Protein AF-A0A086TJF6-F1 (afdb_monomer_lite)

Secondary structure (DSSP, 8-state):
-HHHHHHHHHSTTEETTEEPPSEE---SSS---SEEEEEEETTTEEEEEEEEEEEEESSPPPPHHHHHHHHHHTSHHHHHTT-TTGGGGSGGG--EEEEEEEEE---SSPPPTTS-----------

Radius of gyration: 16.41 Å; chains: 1; bounding box: 37×33×45 Å

Sequence (126 aa):
MEEFMDAHINHQSTRNNLPVAPFFFPKSKPSGPDLVFFIRIDGDRVVPVFVQMKLHQGTSNFSEKDWNDALSTVSAAKIEGHAKNFRKYCPDNVYISMIVAYPTKWTDKLPTPLDLPKITVVFSKS

Organism: NCBI:txid1069443

Foldseek 3Di:
DAVQLCCVQPPVQDDPNHHHDQKDAFDPPPQAARMKGWDDDPNRDIAIEGEHEAEDPDQDDQDPVNVVVSQVRHDPVNVCRRPVPVCVSHVVSDHFYFYFYDNDPPDVDDDDPVPDDPGDTDGDDD

Structure (mmCIF, N/CA/C/O backbone):
data_AF-A0A086TJF6-F1
#
_entry.id   AF-A0A086TJF6-F1
#
loop_
_atom_site.group_PDB
_atom_site.id
_atom_site.type_symbol
_atom_site.label_atom_id
_atom_site.label_alt_id
_atom_site.label_comp_id
_atom_site.label_asym_id
_atom_site.label_entity_id
_atom_site.label_seq_id
_atom_site.pdbx_PDB_ins_code
_atom_site.Cartn_x
_atom_site.Cartn_y
_atom_site.Cartn_z
_atom_site.occupancy
_atom_site.B_iso_or_equiv
_atom_site.auth_seq_id
_atom_site.auth_comp_id
_atom_site.auth_asym_id
_atom_site.auth_atom_id
_atom_site.pdbx_PDB_model_num
ATOM 1 N N . MET A 1 1 ? -2.227 9.798 2.480 1.00 90.12 1 MET A N 1
ATOM 2 C CA . MET A 1 1 ? -2.168 8.363 2.817 1.00 90.12 1 MET A CA 1
ATOM 3 C C . MET A 1 1 ? -2.583 8.130 4.262 1.00 90.12 1 MET A C 1
ATOM 5 O O . MET A 1 1 ? -3.453 7.305 4.469 1.00 90.12 1 MET A O 1
ATOM 9 N N . GLU A 1 2 ? -2.047 8.867 5.242 1.00 92.06 2 GLU A N 1
ATOM 10 C CA . GLU A 1 2 ? -2.356 8.639 6.670 1.00 92.06 2 GLU A CA 1
ATOM 11 C C . GLU A 1 2 ? -3.853 8.610 7.000 1.00 92.06 2 GLU A C 1
ATOM 13 O O . GLU A 1 2 ? -4.311 7.640 7.584 1.00 92.06 2 GLU A O 1
ATOM 18 N N . GLU A 1 3 ? -4.627 9.605 6.562 1.00 92.31 3 GLU A N 1
ATOM 19 C CA . GLU A 1 3 ? -6.074 9.655 6.834 1.00 92.31 3 GLU A CA 1
ATOM 20 C C . GLU A 1 3 ? -6.841 8.468 6.233 1.00 92.31 3 GLU A C 1
ATOM 22 O O . GLU A 1 3 ? -7.806 7.983 6.814 1.00 92.31 3 GLU A O 1
ATOM 27 N N . PHE A 1 4 ? -6.400 7.991 5.067 1.00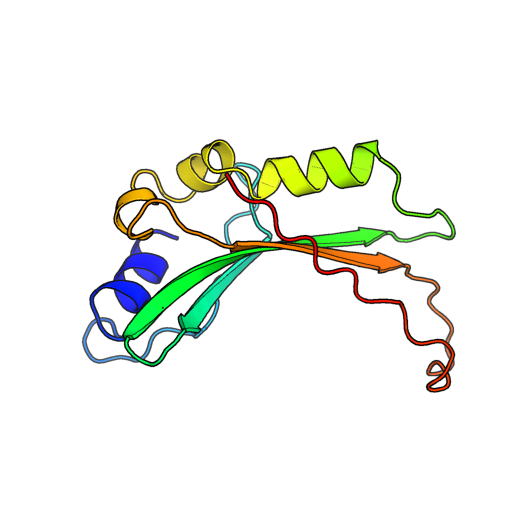 93.62 4 PHE A N 1
ATOM 28 C CA . PHE A 1 4 ? -6.963 6.803 4.431 1.00 93.62 4 PHE A CA 1
ATOM 29 C C . PHE A 1 4 ? -6.654 5.554 5.262 1.00 93.62 4 PHE A C 1
ATOM 31 O O . PHE A 1 4 ? -7.554 4.777 5.568 1.00 93.62 4 PHE A O 1
ATOM 38 N N . MET A 1 5 ? -5.398 5.387 5.685 1.00 92.94 5 MET A N 1
ATOM 39 C CA . MET A 1 5 ? -4.997 4.247 6.511 1.00 92.94 5 MET A CA 1
ATOM 40 C C . MET A 1 5 ? -5.711 4.236 7.865 1.00 92.94 5 MET A C 1
ATOM 42 O O . MET A 1 5 ? -6.201 3.197 8.300 1.00 92.94 5 MET A O 1
ATOM 46 N N . ASP A 1 6 ? -5.814 5.398 8.504 1.00 92.88 6 ASP A N 1
ATOM 47 C CA . ASP A 1 6 ? -6.477 5.566 9.792 1.00 92.88 6 ASP A CA 1
ATOM 48 C C . ASP A 1 6 ? -7.975 5.238 9.722 1.00 92.88 6 ASP A C 1
ATOM 50 O O . ASP A 1 6 ? -8.510 4.585 10.619 1.00 92.88 6 ASP A O 1
ATOM 54 N N . ALA A 1 7 ? -8.654 5.609 8.632 1.00 94.19 7 ALA A N 1
ATOM 55 C CA . ALA A 1 7 ? -10.057 5.263 8.437 1.00 94.19 7 ALA A CA 1
ATOM 56 C C . ALA A 1 7 ? -10.276 3.741 8.368 1.00 94.19 7 ALA A C 1
ATOM 58 O O . ALA A 1 7 ? -11.183 3.212 9.014 1.00 94.19 7 ALA A O 1
ATOM 59 N N . HIS A 1 8 ? -9.440 3.017 7.619 1.00 92.62 8 HIS A N 1
ATOM 60 C CA . HIS A 1 8 ? -9.589 1.568 7.445 1.00 92.62 8 HIS A CA 1
ATOM 61 C C . HIS A 1 8 ? -9.151 0.752 8.662 1.00 92.62 8 HIS A C 1
ATOM 63 O O . HIS A 1 8 ? -9.779 -0.268 8.949 1.00 92.62 8 HIS A O 1
ATOM 69 N N . ILE A 1 9 ? -8.121 1.199 9.385 1.00 90.31 9 ILE A N 1
ATOM 70 C CA . ILE A 1 9 ? -7.606 0.493 10.564 1.00 90.31 9 ILE A CA 1
ATOM 71 C C . ILE A 1 9 ? -8.426 0.804 11.819 1.00 90.31 9 ILE A C 1
ATOM 73 O O . ILE A 1 9 ? -8.795 -0.118 12.540 1.00 90.31 9 ILE A O 1
ATOM 77 N N . ASN A 1 10 ? -8.742 2.077 12.076 1.00 91.12 10 ASN A N 1
ATOM 78 C CA . ASN A 1 10 ? -9.303 2.503 13.363 1.00 91.12 10 ASN A CA 1
ATOM 79 C C . ASN A 1 10 ? -10.797 2.859 13.307 1.00 91.12 10 ASN A C 1
ATOM 81 O O . ASN A 1 10 ? -11.456 2.867 14.342 1.00 91.12 10 ASN A O 1
ATOM 85 N N . HIS A 1 11 ? -11.353 3.132 12.122 1.00 92.31 11 HIS A N 1
ATOM 86 C CA . HIS A 1 11 ? -12.700 3.710 11.985 1.00 92.31 11 HIS A CA 1
ATOM 87 C C . HIS A 1 11 ? -13.622 2.900 11.066 1.00 92.31 11 HIS A C 1
ATOM 89 O O . HIS A 1 11 ? -14.532 3.447 10.443 1.00 92.31 11 HIS A O 1
ATOM 95 N N . GLN A 1 12 ? -13.384 1.589 10.948 1.00 90.75 12 GLN A N 1
ATOM 96 C CA . GLN A 1 12 ? -14.212 0.670 10.154 1.00 90.75 12 GLN A CA 1
ATOM 97 C C . GLN A 1 12 ? -14.439 1.133 8.701 1.00 90.75 12 GLN A C 1
ATOM 99 O O . GLN A 1 12 ? -15.481 0.871 8.112 1.00 90.75 12 GLN A O 1
ATOM 104 N N . SER A 1 13 ? -13.438 1.772 8.088 1.00 92.31 13 SER A N 1
ATOM 105 C CA . SER A 1 13 ? -13.518 2.340 6.730 1.00 92.31 13 SER A CA 1
ATOM 106 C C . SER A 1 13 ? -14.490 3.518 6.598 1.00 92.31 13 SER A C 1
ATOM 108 O O . SER A 1 13 ? -15.053 3.742 5.527 1.00 92.31 13 SER A O 1
ATOM 110 N N . THR A 1 14 ? -14.680 4.291 7.668 1.00 94.38 14 THR A N 1
ATOM 111 C CA . THR A 1 14 ? -15.515 5.498 7.665 1.00 94.38 14 THR A CA 1
ATOM 112 C C . THR A 1 14 ? -14.749 6.724 8.155 1.00 94.38 14 THR A C 1
ATOM 114 O O . THR A 1 14 ? -13.780 6.620 8.905 1.00 94.38 14 THR A O 1
ATOM 117 N N . ARG A 1 15 ? -15.182 7.909 7.721 1.00 93.06 15 ARG A N 1
ATOM 118 C CA . ARG A 1 15 ? -14.704 9.206 8.207 1.00 93.06 15 ARG A CA 1
ATOM 119 C C . ARG A 1 15 ? -15.864 10.191 8.207 1.00 93.06 15 ARG A C 1
ATOM 121 O O . ARG A 1 15 ? -16.509 10.371 7.179 1.00 93.06 15 ARG A O 1
ATOM 128 N N . ASN A 1 16 ? -16.132 10.834 9.344 1.00 91.38 16 ASN A N 1
ATOM 129 C CA . ASN A 1 16 ? -17.297 11.715 9.521 1.00 91.38 16 ASN A CA 1
ATOM 130 C C . ASN A 1 16 ? -18.623 11.026 9.126 1.00 91.38 16 ASN A C 1
ATOM 132 O O . ASN A 1 16 ? -19.457 11.626 8.455 1.00 91.38 16 ASN A O 1
ATOM 136 N N . ASN A 1 17 ? -18.784 9.747 9.492 1.00 91.62 17 ASN A N 1
ATOM 137 C CA . ASN A 1 17 ? -19.907 8.875 9.109 1.00 91.62 17 ASN A CA 1
ATOM 138 C C . ASN A 1 17 ? -20.083 8.639 7.597 1.00 91.62 17 ASN A C 1
ATOM 140 O O . ASN A 1 17 ? -21.086 8.063 7.182 1.00 91.62 17 ASN A O 1
ATOM 144 N N . LEU A 1 18 ? -19.115 9.042 6.770 1.00 94.88 18 LEU A N 1
ATOM 145 C CA . LEU A 1 18 ? -19.097 8.743 5.343 1.00 94.88 18 LEU A CA 1
ATOM 146 C C . LEU A 1 18 ? -18.158 7.569 5.059 1.00 94.88 18 LEU A C 1
ATOM 148 O O . LEU A 1 18 ? -17.078 7.496 5.655 1.00 94.88 18 LEU A O 1
ATOM 152 N N . PRO A 1 19 ? -18.531 6.655 4.149 1.00 95.56 19 PRO A N 1
ATOM 153 C CA . PRO A 1 19 ? -17.647 5.579 3.735 1.00 95.56 19 PRO A CA 1
ATOM 154 C C . PRO A 1 19 ? -16.415 6.146 3.022 1.00 95.56 19 PRO A C 1
ATOM 156 O O . PRO A 1 19 ? -16.513 7.049 2.189 1.00 95.56 19 PRO A O 1
ATOM 159 N N . VAL A 1 20 ? -15.249 5.593 3.341 1.00 95.75 20 VAL A N 1
ATOM 160 C CA . VAL A 1 20 ? -13.994 5.869 2.639 1.00 95.75 20 VAL A CA 1
ATOM 161 C C . VAL A 1 20 ? -13.837 4.859 1.503 1.00 95.75 20 VAL A C 1
ATOM 163 O O . VAL A 1 20 ? -14.224 3.697 1.632 1.00 95.75 20 VAL A O 1
ATOM 166 N N . ALA A 1 21 ? -13.300 5.315 0.367 1.00 95.12 21 ALA A N 1
ATOM 167 C CA . ALA A 1 21 ? -13.039 4.459 -0.788 1.00 95.12 21 ALA A CA 1
ATOM 168 C C . ALA A 1 21 ? -12.186 3.240 -0.388 1.00 95.12 21 ALA A C 1
ATOM 170 O O . ALA A 1 21 ? -11.354 3.367 0.496 1.00 95.12 21 ALA A O 1
ATOM 171 N N . PRO A 1 22 ? -12.329 2.071 -1.032 1.00 93.94 22 PRO A N 1
ATOM 172 C CA . PRO A 1 22 ? -11.589 0.868 -0.638 1.00 93.94 22 PRO A CA 1
ATOM 173 C C . PRO A 1 22 ? -10.109 0.878 -1.058 1.00 93.94 22 PRO A C 1
ATOM 175 O O . PRO A 1 22 ? -9.351 -0.009 -0.667 1.00 93.94 22 PRO A O 1
ATOM 178 N N . PHE A 1 23 ? -9.689 1.854 -1.866 1.00 95.88 23 PHE A N 1
ATOM 179 C CA . PHE A 1 23 ? -8.316 2.007 -2.332 1.00 95.88 23 PHE A CA 1
ATOM 180 C C . PHE A 1 23 ? -7.904 3.479 -2.413 1.00 95.88 23 PHE A C 1
ATOM 182 O O . PHE A 1 23 ? -8.738 4.380 -2.527 1.00 95.88 23 PHE A O 1
ATOM 189 N N . PHE A 1 24 ? -6.596 3.711 -2.397 1.00 94.62 24 PHE A N 1
ATOM 190 C CA . PHE A 1 24 ? -5.983 5.029 -2.463 1.00 94.62 24 PHE A CA 1
ATOM 191 C C . PHE A 1 24 ? -4.795 5.028 -3.421 1.00 94.62 24 PHE A C 1
ATOM 193 O O . PHE A 1 24 ? -3.969 4.119 -3.377 1.00 94.62 24 PHE A O 1
ATOM 200 N N . PHE A 1 25 ? -4.686 6.078 -4.234 1.00 94.31 25 PHE A N 1
ATOM 201 C CA . PHE A 1 25 ? -3.538 6.334 -5.103 1.00 94.31 25 PHE A CA 1
ATOM 202 C C . PHE A 1 25 ? -2.625 7.378 -4.446 1.00 94.31 25 PHE A C 1
ATOM 204 O O . PHE A 1 25 ? -3.017 8.546 -4.327 1.00 94.31 25 PHE A O 1
ATOM 211 N N . PRO A 1 26 ? -1.427 6.996 -3.971 1.00 91.88 26 PRO A N 1
ATOM 212 C CA . PRO A 1 26 ? -0.470 7.936 -3.407 1.00 91.88 26 PRO A CA 1
ATOM 213 C C . PRO A 1 26 ? 0.013 8.958 -4.431 1.00 91.88 26 PRO A C 1
ATOM 215 O O . PRO A 1 26 ? -0.080 8.777 -5.643 1.00 91.88 26 PRO A O 1
ATOM 218 N N . LYS A 1 27 ? 0.548 10.074 -3.929 1.00 87.75 27 LYS A N 1
ATOM 219 C CA . LYS A 1 27 ? 1.182 11.065 -4.799 1.00 87.75 27 LYS A CA 1
ATOM 220 C C . LYS A 1 27 ? 2.430 10.442 -5.425 1.00 87.75 27 LYS A C 1
ATOM 222 O O . LYS A 1 27 ? 3.139 9.692 -4.773 1.00 87.75 27 LYS A O 1
ATOM 227 N N . SER A 1 28 ? 2.766 10.837 -6.646 1.00 81.06 28 SER A N 1
ATOM 228 C CA . SER A 1 28 ? 3.969 10.345 -7.336 1.00 81.06 28 SER A CA 1
ATOM 229 C C . SER A 1 28 ? 5.295 10.803 -6.707 1.00 81.06 28 SER A C 1
ATOM 231 O O . SER A 1 28 ? 6.357 10.291 -7.058 1.00 81.06 28 SER A O 1
ATOM 233 N N . LYS A 1 29 ? 5.262 11.784 -5.791 1.00 81.62 29 LYS A N 1
ATOM 234 C CA . LYS A 1 29 ? 6.429 12.280 -5.051 1.00 81.62 29 LYS A CA 1
ATOM 235 C C . LYS A 1 29 ? 6.121 12.348 -3.545 1.00 81.62 29 LYS A C 1
ATOM 237 O O . LYS A 1 29 ? 5.115 12.970 -3.191 1.00 81.62 29 LYS A O 1
ATOM 242 N N . PRO A 1 30 ? 6.981 11.786 -2.670 1.00 81.12 30 PRO A N 1
ATOM 243 C CA . PRO A 1 30 ? 8.179 10.994 -2.995 1.00 81.12 30 PRO A CA 1
ATOM 244 C C . PRO A 1 30 ? 7.832 9.690 -3.738 1.00 81.12 30 PRO A C 1
ATOM 246 O O . PRO A 1 30 ? 6.674 9.299 -3.787 1.00 81.12 30 PRO A O 1
ATOM 249 N N . SER A 1 31 ? 8.816 9.021 -4.344 1.00 84.56 31 SER A N 1
ATOM 250 C CA . SER A 1 31 ? 8.587 7.697 -4.950 1.00 84.56 31 SER A CA 1
ATOM 251 C C . SER A 1 31 ? 8.043 6.727 -3.897 1.00 84.56 31 SER A C 1
ATOM 253 O O . SER A 1 31 ? 8.552 6.705 -2.778 1.00 84.56 31 SER A O 1
ATOM 255 N N . GLY A 1 32 ? 7.047 5.920 -4.249 1.00 90.06 32 GLY A N 1
ATOM 256 C CA . GLY A 1 32 ? 6.416 4.951 -3.355 1.00 90.06 32 GLY A CA 1
ATOM 257 C C . GLY A 1 32 ? 5.405 4.090 -4.112 1.00 90.06 32 GLY A C 1
ATOM 258 O O . GLY A 1 32 ? 5.477 4.076 -5.338 1.00 90.06 32 GLY A O 1
ATOM 259 N N . PRO A 1 33 ? 4.495 3.397 -3.411 1.00 93.19 33 PRO A N 1
ATOM 260 C CA . PRO A 1 33 ? 3.516 2.523 -4.047 1.00 93.19 33 PRO A CA 1
ATOM 261 C C . PRO A 1 33 ? 2.537 3.315 -4.918 1.00 93.19 33 PRO A C 1
ATOM 263 O O . PRO A 1 33 ? 2.187 4.450 -4.593 1.00 93.19 33 PRO A O 1
ATOM 266 N N . ASP A 1 34 ? 2.039 2.681 -5.976 1.00 92.94 34 ASP A N 1
ATOM 267 C CA . ASP A 1 34 ? 1.030 3.267 -6.862 1.00 92.94 34 ASP A CA 1
ATOM 268 C C . ASP A 1 34 ? -0.380 3.144 -6.280 1.00 92.94 34 ASP A C 1
ATOM 270 O O . ASP A 1 34 ? -1.222 4.011 -6.499 1.00 92.94 34 ASP A O 1
ATOM 274 N N . LEU A 1 35 ? -0.648 2.073 -5.529 1.00 94.62 35 LEU A N 1
ATOM 275 C CA . LEU A 1 35 ? -1.965 1.770 -4.975 1.00 94.62 35 LEU A CA 1
ATOM 276 C C . LEU A 1 35 ? -1.827 1.220 -3.556 1.00 94.62 35 LEU A C 1
ATOM 278 O O . LEU A 1 35 ? -0.943 0.414 -3.266 1.00 94.62 35 LEU A O 1
ATOM 282 N N . VAL A 1 36 ? -2.736 1.630 -2.677 1.00 95.06 36 VAL A N 1
ATOM 283 C CA . VAL A 1 36 ? -2.873 1.083 -1.325 1.00 95.06 36 VAL A CA 1
ATOM 284 C C . VAL A 1 36 ? -4.311 0.661 -1.091 1.00 95.06 36 VAL A C 1
ATOM 286 O O . VAL A 1 36 ? -5.233 1.414 -1.399 1.00 95.06 36 VAL A O 1
ATOM 289 N N . PHE A 1 37 ? -4.503 -0.522 -0.521 1.00 95.50 37 PHE A N 1
ATOM 290 C CA . PHE A 1 37 ? -5.802 -1.006 -0.059 1.00 95.50 37 PHE A CA 1
ATOM 291 C C . PHE A 1 37 ? -5.629 -1.888 1.179 1.00 95.50 37 PHE A C 1
ATOM 293 O O . PHE A 1 37 ? -4.509 -2.133 1.622 1.00 95.50 37 PHE A O 1
ATOM 300 N N . PHE A 1 38 ? -6.737 -2.349 1.755 1.00 92.94 38 PHE A N 1
ATOM 301 C CA . PHE A 1 38 ? -6.732 -3.193 2.948 1.00 92.94 38 PHE A CA 1
ATOM 302 C C . PHE A 1 38 ? -7.467 -4.502 2.693 1.00 92.94 38 PHE A C 1
ATOM 304 O O . PHE A 1 38 ? -8.506 -4.520 2.034 1.00 92.94 38 PHE A O 1
ATOM 311 N N . ILE A 1 39 ? -6.944 -5.587 3.258 1.00 91.25 39 ILE A N 1
ATOM 312 C CA . ILE A 1 39 ? -7.627 -6.882 3.306 1.00 91.25 39 ILE A CA 1
ATOM 313 C C . ILE A 1 39 ? -7.947 -7.254 4.749 1.00 91.25 39 ILE A C 1
ATOM 315 O O . ILE A 1 39 ? -7.253 -6.834 5.676 1.00 91.25 39 ILE A O 1
ATOM 319 N N . ARG A 1 40 ? -8.996 -8.057 4.927 1.00 89.00 40 ARG A N 1
ATOM 320 C CA . ARG A 1 40 ? -9.352 -8.672 6.207 1.00 89.00 40 ARG A CA 1
ATOM 321 C C . ARG A 1 40 ? -9.008 -10.152 6.151 1.00 89.00 40 ARG A C 1
ATOM 323 O O . ARG A 1 40 ? -9.492 -10.855 5.268 1.00 89.00 40 ARG A O 1
ATOM 330 N N . ILE A 1 41 ? -8.173 -10.598 7.078 1.00 85.44 41 ILE A N 1
ATOM 331 C CA . ILE A 1 41 ? -7.791 -11.996 7.267 1.00 85.44 41 ILE A CA 1
ATOM 332 C C . ILE A 1 41 ? -8.461 -12.464 8.560 1.00 85.44 41 ILE A C 1
ATOM 334 O O . ILE A 1 41 ? -8.438 -11.742 9.556 1.00 85.44 41 ILE A O 1
ATOM 338 N N . ASP A 1 42 ? -9.095 -13.634 8.526 1.00 84.50 42 ASP A N 1
ATOM 339 C CA . ASP A 1 42 ? -9.764 -14.242 9.686 1.00 84.50 42 ASP A CA 1
ATOM 340 C C . ASP A 1 42 ? -10.805 -13.327 10.372 1.00 84.50 42 ASP A C 1
ATOM 342 O O . ASP A 1 42 ? -11.003 -13.375 11.580 1.00 84.50 42 ASP A O 1
ATOM 346 N N . GLY A 1 43 ? -11.474 -12.462 9.598 1.00 76.62 43 GLY A N 1
ATOM 347 C CA . GLY A 1 43 ? -12.549 -11.564 10.055 1.00 76.62 43 GLY A CA 1
ATOM 348 C C . GLY A 1 43 ? -12.072 -10.266 10.718 1.00 76.62 43 GLY A C 1
ATOM 349 O O . GLY A 1 43 ? -12.567 -9.187 10.373 1.00 76.62 43 GLY A O 1
ATOM 350 N N . ASP A 1 44 ? -11.057 -10.356 11.575 1.00 81.12 44 ASP A N 1
ATOM 351 C CA . ASP A 1 44 ? -10.659 -9.248 12.454 1.00 81.12 44 ASP A CA 1
ATOM 352 C C . ASP A 1 44 ? -9.322 -8.607 12.080 1.00 81.12 44 ASP A C 1
ATOM 354 O O . ASP A 1 44 ? -9.105 -7.417 12.328 1.00 81.12 44 ASP A O 1
ATOM 358 N N . ARG A 1 45 ? -8.411 -9.354 11.446 1.00 86.12 45 ARG A N 1
ATOM 359 C CA . ARG A 1 45 ? -7.076 -8.839 11.143 1.00 86.12 45 ARG A CA 1
ATOM 360 C C . ARG A 1 45 ? -7.097 -8.009 9.867 1.00 86.12 45 ARG A C 1
ATOM 362 O O . ARG A 1 45 ? -7.141 -8.546 8.762 1.00 86.12 45 ARG A O 1
ATOM 369 N N . VAL A 1 46 ? -7.016 -6.691 10.017 1.00 89.25 46 VAL A N 1
ATOM 370 C CA . VAL A 1 46 ? -6.896 -5.754 8.895 1.00 89.25 46 VAL A CA 1
ATOM 371 C C . VAL A 1 46 ? -5.420 -5.568 8.538 1.00 89.25 46 VAL A C 1
ATOM 373 O O . VAL A 1 46 ? -4.624 -5.170 9.386 1.00 89.25 46 VAL A O 1
ATOM 376 N N . VAL A 1 47 ? -5.049 -5.851 7.287 1.00 90.25 47 VAL A N 1
ATOM 377 C CA . VAL A 1 47 ? -3.661 -5.766 6.806 1.00 90.25 47 VAL A CA 1
ATOM 378 C C . VAL A 1 47 ? -3.576 -4.813 5.610 1.00 90.25 47 VAL A C 1
ATOM 380 O O . VAL A 1 47 ? -4.318 -5.001 4.639 1.00 90.25 47 VAL A O 1
ATOM 383 N N . PRO A 1 48 ? -2.691 -3.798 5.645 1.00 92.88 48 PRO A N 1
ATOM 384 C CA . PRO A 1 48 ? -2.445 -2.946 4.491 1.00 92.88 48 PRO A CA 1
ATOM 385 C C . PRO A 1 48 ? -1.694 -3.703 3.395 1.00 92.88 48 PRO A C 1
ATOM 387 O O . PRO A 1 48 ? -0.738 -4.440 3.652 1.00 92.88 48 PRO A O 1
ATOM 390 N N . VAL A 1 49 ? -2.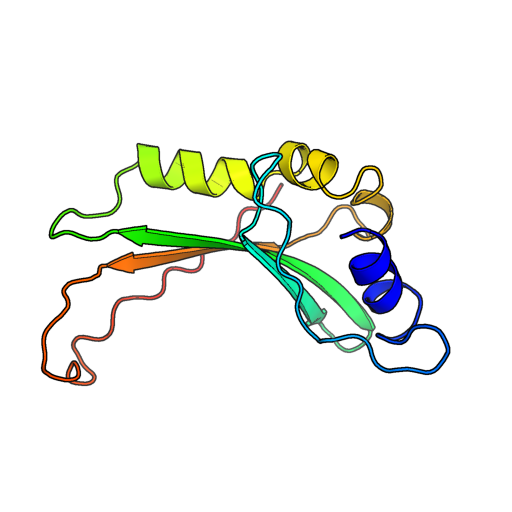107 -3.456 2.157 1.00 93.38 49 VAL A N 1
ATOM 391 C CA . VAL A 1 49 ? -1.464 -3.942 0.941 1.00 93.38 49 VAL A CA 1
ATOM 392 C C . VAL A 1 49 ? -0.954 -2.744 0.153 1.00 93.38 49 VAL A C 1
ATOM 394 O O . VAL A 1 49 ? -1.730 -1.864 -0.224 1.00 93.38 49 VAL A O 1
ATOM 397 N N . PHE A 1 50 ? 0.349 -2.723 -0.107 1.00 94.19 50 PHE A N 1
ATOM 398 C CA . PHE A 1 50 ? 1.018 -1.704 -0.905 1.00 94.19 50 PHE A CA 1
ATOM 399 C C . PHE A 1 50 ? 1.409 -2.310 -2.242 1.00 94.19 50 PHE A C 1
ATOM 401 O O . PHE A 1 50 ? 2.173 -3.274 -2.295 1.00 94.19 50 PHE A O 1
ATOM 408 N N . VAL A 1 51 ? 0.881 -1.745 -3.320 1.00 93.06 51 VAL A N 1
ATOM 409 C CA . VAL A 1 51 ? 1.086 -2.263 -4.666 1.00 93.06 51 VAL A CA 1
ATOM 410 C C . VAL A 1 51 ? 1.965 -1.313 -5.455 1.00 93.06 51 VAL A C 1
ATOM 412 O O . VAL A 1 51 ? 1.630 -0.138 -5.616 1.00 93.06 51 VAL A O 1
ATOM 415 N N . GLN A 1 52 ? 3.052 -1.842 -6.006 1.00 92.12 52 GLN A N 1
ATOM 416 C CA . GLN A 1 52 ? 3.752 -1.204 -7.110 1.00 92.12 52 GLN A CA 1
ATOM 417 C C . GLN A 1 52 ? 3.305 -1.851 -8.412 1.00 92.12 52 GLN A C 1
ATOM 419 O O . GLN A 1 52 ? 3.492 -3.051 -8.626 1.00 92.12 52 GLN A O 1
ATOM 424 N N . MET A 1 53 ? 2.741 -1.048 -9.303 1.00 87.50 53 MET A N 1
ATOM 425 C CA . MET A 1 53 ? 2.408 -1.471 -10.648 1.00 87.50 53 MET A CA 1
ATOM 426 C C . MET A 1 53 ? 3.591 -1.166 -11.562 1.00 87.50 53 MET A C 1
ATOM 428 O O . MET A 1 53 ? 4.224 -0.109 -11.497 1.00 87.50 53 MET A O 1
ATOM 432 N N . LYS A 1 54 ? 3.929 -2.118 -12.424 1.00 79.81 54 LYS A N 1
ATOM 433 C CA . LYS A 1 54 ? 4.956 -1.934 -13.443 1.00 79.81 54 LYS A CA 1
ATOM 434 C C . LYS A 1 54 ? 4.428 -2.426 -14.780 1.00 79.81 54 LYS A C 1
ATOM 436 O O . LYS A 1 54 ? 4.245 -3.618 -15.013 1.00 79.81 54 LYS A O 1
ATOM 441 N N . LEU A 1 55 ? 4.167 -1.4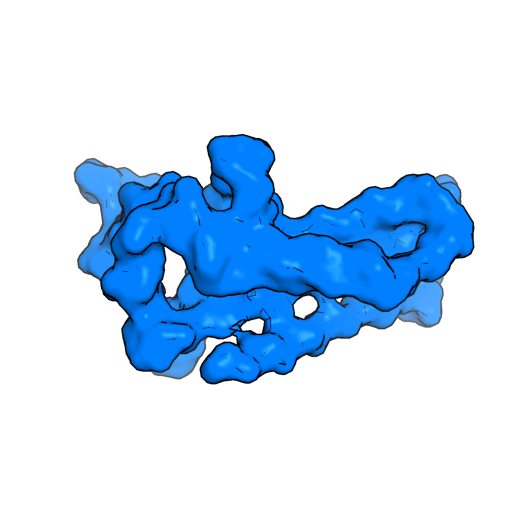67 -15.655 1.00 67.06 55 LEU A N 1
ATOM 442 C CA . LEU A 1 55 ? 3.764 -1.698 -17.035 1.00 67.06 55 LEU A CA 1
ATOM 443 C C . LEU A 1 55 ? 5.020 -1.564 -17.894 1.00 67.06 55 LEU A C 1
ATOM 445 O O . LEU A 1 55 ? 5.553 -0.463 -18.024 1.00 67.06 55 LEU A O 1
ATOM 449 N N . HIS A 1 56 ? 5.521 -2.673 -18.438 1.00 63.56 56 HIS A N 1
ATOM 450 C CA . HIS A 1 56 ? 6.682 -2.632 -19.331 1.00 63.56 56 HIS A CA 1
ATOM 451 C C . HIS A 1 56 ? 6.197 -2.558 -20.777 1.00 63.56 56 HIS A C 1
ATOM 453 O O . HIS A 1 56 ? 5.721 -3.548 -21.334 1.00 63.56 56 HIS A O 1
ATOM 459 N N . GLN A 1 57 ? 6.252 -1.370 -21.380 1.00 49.91 57 GLN A N 1
ATOM 460 C CA . GLN A 1 57 ? 5.939 -1.196 -22.799 1.00 49.91 57 GLN A CA 1
ATOM 461 C C . GLN A 1 57 ? 7.105 -1.743 -23.631 1.00 49.91 57 GLN A C 1
ATOM 463 O O . GLN A 1 57 ? 8.096 -1.051 -23.849 1.00 49.91 57 GLN A O 1
ATOM 468 N N . GLY A 1 58 ? 7.011 -2.999 -24.072 1.00 54.47 58 GLY A N 1
ATOM 469 C CA . GLY A 1 58 ? 8.033 -3.605 -24.920 1.00 54.47 58 GLY A CA 1
ATOM 470 C C . GLY A 1 58 ? 8.035 -5.130 -24.901 1.00 54.47 58 GLY A C 1
ATOM 471 O O . GLY A 1 58 ? 7.292 -5.779 -24.171 1.00 54.47 58 GLY A O 1
ATOM 472 N N . THR A 1 59 ? 8.902 -5.715 -25.726 1.00 52.31 59 THR A N 1
ATOM 473 C CA . THR A 1 59 ? 9.099 -7.171 -25.826 1.00 52.31 59 THR A CA 1
ATOM 474 C C . THR A 1 59 ? 10.064 -7.726 -24.777 1.00 52.31 59 THR A C 1
ATOM 476 O O . THR A 1 59 ? 10.307 -8.932 -24.758 1.00 52.31 59 THR A O 1
ATOM 479 N N . SER A 1 60 ? 10.664 -6.869 -23.947 1.00 57.66 60 SER A N 1
ATOM 480 C CA . SER A 1 60 ? 11.649 -7.267 -22.944 1.00 57.66 60 SER A CA 1
ATOM 481 C C . SER A 1 60 ? 10.980 -7.791 -21.680 1.00 57.66 60 SER A C 1
ATOM 483 O O . SER A 1 60 ? 10.066 -7.171 -21.136 1.00 57.66 60 SER A O 1
ATOM 485 N N . ASN A 1 61 ? 11.486 -8.917 -21.184 1.00 67.25 61 ASN A N 1
ATOM 486 C CA . ASN A 1 61 ? 11.138 -9.413 -19.860 1.00 67.25 61 ASN A CA 1
ATOM 487 C C . ASN A 1 61 ? 11.560 -8.409 -18.780 1.00 67.25 61 ASN A C 1
ATOM 489 O O . ASN A 1 61 ? 12.516 -7.652 -18.954 1.00 67.25 61 ASN A O 1
ATOM 493 N N . PHE A 1 62 ? 10.860 -8.452 -17.651 1.00 70.88 62 PHE A N 1
ATOM 494 C CA . PHE A 1 62 ? 11.180 -7.663 -16.469 1.00 70.88 62 PHE A CA 1
ATOM 495 C C . PHE A 1 62 ? 12.590 -8.015 -15.972 1.00 70.88 62 PHE A C 1
ATOM 497 O O . PHE A 1 62 ? 12.844 -9.171 -15.621 1.00 70.88 62 PHE A O 1
ATOM 504 N N . SER A 1 63 ? 13.517 -7.053 -15.990 1.00 79.00 63 SER A N 1
ATOM 505 C CA . SER A 1 63 ? 14.889 -7.298 -15.540 1.00 79.00 63 SER A CA 1
ATOM 506 C C . SER A 1 63 ? 14.957 -7.394 -14.014 1.00 79.00 63 SER A C 1
ATOM 508 O O . SER A 1 63 ? 14.084 -6.898 -13.304 1.00 79.00 63 SER A O 1
ATOM 510 N N . GLU A 1 64 ? 16.019 -8.002 -13.482 1.00 79.81 64 GLU A N 1
ATOM 511 C CA . GLU A 1 64 ? 16.267 -8.035 -12.032 1.00 79.81 64 GLU A CA 1
ATOM 512 C C . GLU A 1 64 ? 16.334 -6.622 -11.433 1.00 79.81 64 GLU A C 1
ATOM 514 O O . GLU A 1 64 ? 15.808 -6.365 -10.352 1.00 79.81 64 GLU A O 1
ATOM 519 N N . LYS A 1 65 ? 16.913 -5.671 -12.175 1.00 83.12 65 LYS A N 1
ATOM 520 C CA . LYS A 1 65 ? 16.935 -4.263 -11.781 1.00 83.12 65 LYS A CA 1
ATOM 521 C C . LYS A 1 65 ? 15.522 -3.689 -11.676 1.00 83.12 65 LYS A C 1
ATOM 523 O O . LYS A 1 65 ? 15.216 -3.045 -10.679 1.00 83.12 65 LYS A O 1
ATOM 528 N N . ASP A 1 66 ? 14.659 -3.957 -12.656 1.00 81.00 66 ASP A N 1
ATOM 529 C CA . ASP A 1 66 ? 13.273 -3.478 -12.630 1.00 81.00 66 ASP A CA 1
ATOM 530 C C . ASP A 1 66 ? 12.516 -4.038 -11.413 1.00 81.00 66 ASP A C 1
ATOM 532 O O . ASP A 1 66 ? 11.739 -3.317 -10.777 1.00 81.00 66 ASP A O 1
ATOM 536 N N . TRP A 1 67 ? 12.760 -5.309 -11.065 1.00 80.94 67 TRP A N 1
ATOM 537 C CA . TRP A 1 67 ? 12.205 -5.947 -9.866 1.00 80.94 67 TRP A CA 1
ATOM 538 C C . TRP A 1 67 ? 12.693 -5.283 -8.582 1.00 80.94 67 TRP A C 1
ATOM 540 O O . TRP A 1 67 ? 11.874 -4.954 -7.727 1.00 80.94 67 TRP A O 1
ATOM 550 N N . ASN A 1 68 ? 13.999 -5.052 -8.454 1.00 85.50 68 ASN A N 1
ATOM 551 C CA . ASN A 1 68 ? 14.585 -4.404 -7.281 1.00 85.50 68 ASN A CA 1
ATOM 552 C C . ASN A 1 68 ? 14.083 -2.964 -7.120 1.00 85.50 68 ASN A C 1
ATOM 554 O O . ASN A 1 68 ? 13.723 -2.548 -6.016 1.00 85.50 68 ASN A O 1
ATOM 558 N N . ASP A 1 69 ? 13.971 -2.227 -8.225 1.00 85.44 69 ASP A N 1
ATOM 559 C CA . ASP A 1 69 ? 13.406 -0.882 -8.229 1.00 85.44 69 ASP A CA 1
ATOM 560 C C . ASP A 1 69 ? 11.939 -0.914 -7.781 1.00 85.44 69 ASP A C 1
ATOM 562 O O . ASP A 1 69 ? 11.542 -0.115 -6.931 1.00 85.44 69 ASP A O 1
ATOM 566 N N . ALA A 1 70 ? 11.135 -1.859 -8.282 1.00 86.12 70 ALA A N 1
ATOM 567 C CA . ALA A 1 70 ? 9.749 -2.032 -7.855 1.00 86.12 70 ALA A CA 1
ATOM 568 C C . ALA A 1 70 ? 9.642 -2.403 -6.369 1.00 86.12 70 ALA A C 1
ATOM 570 O O . ALA A 1 70 ? 8.886 -1.772 -5.634 1.00 86.12 70 ALA A O 1
ATOM 571 N N . LEU A 1 71 ? 10.442 -3.354 -5.894 1.00 87.25 71 LEU A N 1
ATOM 572 C CA . LEU A 1 71 ? 10.462 -3.751 -4.488 1.00 87.25 71 LEU A CA 1
ATOM 573 C C . LEU A 1 71 ? 10.841 -2.579 -3.577 1.00 87.25 71 LEU A C 1
ATOM 575 O O . LEU A 1 71 ? 10.250 -2.405 -2.511 1.00 87.25 71 LEU A O 1
ATOM 579 N N . SER A 1 72 ? 11.764 -1.720 -4.019 1.00 90.06 72 SER A N 1
ATOM 580 C CA . SER A 1 72 ? 12.176 -0.550 -3.244 1.00 90.06 72 SER A CA 1
ATOM 581 C C . SER A 1 72 ? 11.009 0.400 -2.952 1.00 90.06 72 SER A C 1
ATOM 583 O O . SER A 1 72 ? 10.932 0.945 -1.852 1.00 90.06 72 SER A O 1
ATOM 585 N N . THR A 1 73 ? 10.069 0.571 -3.888 1.00 89.88 73 THR A N 1
ATOM 586 C CA . THR A 1 73 ? 8.931 1.501 -3.749 1.00 89.88 73 THR A CA 1
ATOM 587 C C . THR A 1 73 ? 7.903 1.068 -2.707 1.00 89.88 73 THR A C 1
ATOM 589 O O . THR A 1 73 ? 7.285 1.920 -2.075 1.00 89.88 73 THR A O 1
ATOM 592 N N . VAL A 1 74 ? 7.773 -0.240 -2.483 1.00 89.94 74 VAL A N 1
ATOM 593 C CA . VAL A 1 74 ? 6.893 -0.852 -1.473 1.00 89.94 74 VAL A CA 1
ATOM 594 C C . VAL A 1 74 ? 7.653 -1.214 -0.194 1.00 89.94 74 VAL A C 1
ATOM 596 O O . VAL A 1 74 ? 7.140 -1.948 0.645 1.00 89.94 74 VAL A O 1
ATOM 599 N N . SER A 1 75 ? 8.884 -0.723 -0.030 1.00 89.56 75 SER A N 1
ATOM 600 C CA . SER A 1 75 ? 9.631 -0.873 1.220 1.00 89.56 75 SER A CA 1
ATOM 601 C C . SER A 1 75 ? 9.083 0.048 2.310 1.00 89.56 75 SER A C 1
ATOM 603 O O . SER A 1 75 ? 8.616 1.156 2.029 1.00 89.56 75 SER A O 1
ATOM 605 N N . ALA A 1 76 ? 9.234 -0.364 3.571 1.00 88.38 76 ALA A N 1
ATOM 606 C CA . ALA A 1 76 ? 8.867 0.442 4.736 1.00 88.38 76 ALA A CA 1
ATOM 607 C C . ALA A 1 76 ? 9.404 1.882 4.660 1.00 88.38 76 ALA A C 1
ATOM 609 O O . ALA A 1 76 ? 8.648 2.825 4.864 1.00 88.38 76 ALA A O 1
ATOM 610 N N . ALA A 1 77 ? 10.672 2.072 4.281 1.00 88.50 77 ALA A N 1
ATOM 611 C CA . ALA A 1 77 ? 11.285 3.400 4.195 1.00 88.50 77 ALA A CA 1
ATOM 612 C C . ALA A 1 77 ? 10.600 4.315 3.161 1.00 88.50 77 ALA A C 1
ATOM 614 O O . ALA A 1 77 ? 10.461 5.519 3.381 1.00 88.50 77 ALA A O 1
ATOM 615 N N . LYS A 1 78 ? 10.154 3.766 2.022 1.00 90.12 78 LYS A N 1
ATOM 616 C CA . LYS A 1 78 ? 9.408 4.547 1.022 1.00 90.12 78 LYS A CA 1
ATOM 617 C C . LYS A 1 78 ? 7.976 4.816 1.466 1.00 90.12 78 LYS A C 1
ATOM 619 O O . LYS A 1 78 ? 7.484 5.922 1.253 1.00 90.12 78 LYS A O 1
ATOM 624 N N . ILE A 1 79 ? 7.338 3.852 2.124 1.00 90.38 79 ILE A N 1
ATOM 625 C CA . ILE A 1 79 ? 5.997 4.016 2.693 1.00 90.38 79 ILE A CA 1
ATOM 626 C C . ILE A 1 79 ? 6.002 5.089 3.799 1.00 90.38 79 ILE A C 1
ATOM 628 O O . ILE A 1 79 ? 5.122 5.948 3.801 1.00 90.38 79 ILE A O 1
ATOM 632 N N . GLU A 1 80 ? 7.026 5.131 4.661 1.00 89.44 80 GLU A N 1
ATOM 633 C CA . GLU A 1 80 ? 7.228 6.183 5.680 1.00 89.44 80 GLU A CA 1
ATOM 634 C C . GLU A 1 80 ? 7.297 7.587 5.059 1.00 89.44 80 GLU A C 1
ATOM 636 O O . GLU A 1 80 ? 6.813 8.560 5.641 1.00 89.44 80 GLU A O 1
ATOM 641 N N . GLY A 1 81 ? 7.822 7.698 3.835 1.00 88.88 81 GLY A N 1
ATOM 642 C CA . GLY A 1 81 ? 7.818 8.944 3.066 1.00 88.88 81 GLY A CA 1
ATOM 643 C C . GLY A 1 81 ? 6.418 9.445 2.678 1.00 88.88 81 GLY A C 1
ATOM 644 O O . GLY A 1 81 ? 6.243 10.643 2.457 1.00 88.88 81 GLY A O 1
ATOM 645 N N . HIS A 1 82 ? 5.420 8.556 2.616 1.00 87.44 82 HIS A N 1
ATOM 646 C CA . HIS A 1 82 ? 4.016 8.874 2.302 1.00 87.44 82 HIS A CA 1
ATOM 647 C C . HIS A 1 82 ? 3.104 8.932 3.528 1.00 87.44 82 HIS A C 1
ATOM 649 O O . HIS A 1 82 ? 2.084 9.630 3.515 1.00 87.44 82 HIS A O 1
ATOM 655 N N . ALA A 1 83 ? 3.455 8.182 4.567 1.00 88.19 83 ALA A N 1
ATOM 656 C CA . ALA A 1 83 ? 2.760 8.112 5.840 1.00 88.19 83 ALA A CA 1
ATOM 657 C C . ALA A 1 83 ? 3.804 8.008 6.956 1.00 88.19 83 ALA A C 1
ATOM 659 O O . ALA A 1 83 ? 4.302 6.924 7.251 1.00 88.19 83 ALA A O 1
ATOM 660 N N . LYS A 1 84 ? 4.126 9.136 7.599 1.00 85.06 84 LYS A N 1
ATOM 661 C CA . LYS A 1 84 ? 5.203 9.223 8.600 1.00 85.06 84 LYS A CA 1
ATOM 662 C C . LYS A 1 84 ? 5.006 8.226 9.736 1.00 85.06 84 LYS A C 1
ATOM 664 O O . LYS A 1 84 ? 5.969 7.677 10.253 1.00 85.06 84 LYS A O 1
ATOM 669 N N . ASN A 1 85 ? 3.749 7.965 10.087 1.00 82.19 85 ASN A N 1
ATOM 670 C CA . ASN A 1 85 ? 3.380 7.036 11.147 1.00 82.19 85 ASN A CA 1
ATOM 671 C C . ASN A 1 85 ? 2.790 5.721 10.617 1.00 82.19 85 ASN A C 1
ATOM 673 O O . ASN A 1 85 ? 1.956 5.126 11.295 1.00 82.19 85 ASN A O 1
ATOM 677 N N . PHE A 1 86 ? 3.183 5.245 9.425 1.00 85.56 86 PHE A N 1
ATOM 678 C CA . PHE A 1 86 ? 2.538 4.066 8.825 1.00 85.56 86 PHE A CA 1
ATOM 679 C C . PHE A 1 86 ? 2.594 2.814 9.718 1.00 85.56 86 PHE A C 1
ATOM 681 O O . PHE A 1 86 ? 1.661 2.014 9.707 1.00 85.56 86 PHE A O 1
ATOM 688 N N . ARG A 1 87 ? 3.641 2.679 10.547 1.00 85.31 87 ARG A N 1
ATOM 689 C CA . ARG A 1 87 ? 3.788 1.571 11.503 1.00 85.31 87 ARG A CA 1
ATOM 690 C C . ARG A 1 87 ? 2.662 1.517 12.534 1.00 85.31 87 ARG A C 1
ATOM 692 O O . ARG A 1 87 ? 2.279 0.431 12.943 1.00 85.31 87 ARG A O 1
ATOM 699 N N . LYS A 1 88 ? 2.066 2.662 12.895 1.00 86.88 88 LYS A N 1
ATOM 700 C CA . LYS A 1 88 ? 0.865 2.714 13.750 1.00 86.88 88 LYS A C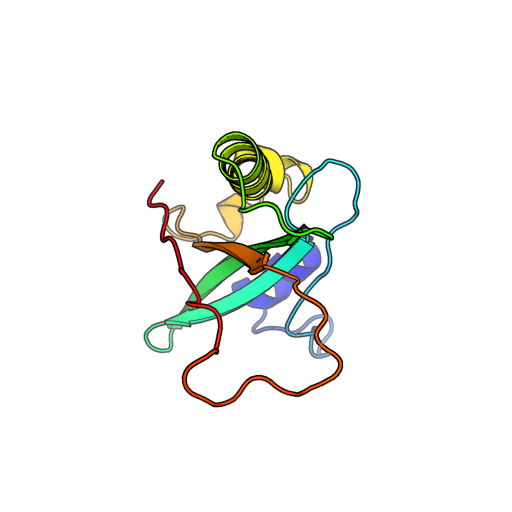A 1
ATOM 701 C C . LYS A 1 88 ? -0.312 1.957 13.121 1.00 86.88 88 LYS A C 1
ATOM 703 O O . LYS A 1 88 ? -1.168 1.449 13.832 1.00 86.88 88 LYS A O 1
ATOM 708 N N . TYR A 1 89 ? -0.350 1.895 11.793 1.00 85.69 89 TYR A N 1
ATOM 709 C CA . TYR A 1 89 ? -1.414 1.274 11.008 1.00 85.69 89 TYR A CA 1
ATOM 710 C C . TYR A 1 89 ? -1.072 -0.161 10.569 1.00 85.69 89 TYR A C 1
ATOM 712 O O . TYR A 1 89 ? -1.850 -0.771 9.842 1.00 85.69 89 TYR A O 1
ATOM 720 N N . CYS A 1 90 ? 0.082 -0.695 10.987 1.00 84.44 90 CYS A N 1
ATOM 721 C CA . CYS A 1 90 ? 0.533 -2.052 10.682 1.00 84.44 90 CYS A CA 1
ATOM 722 C C . CYS A 1 90 ? 0.705 -2.828 11.998 1.00 84.44 90 CYS A C 1
ATOM 724 O O . CYS A 1 90 ? 1.817 -2.854 12.538 1.00 84.44 90 CYS A O 1
ATOM 726 N N . PRO A 1 91 ? -0.366 -3.428 12.554 1.00 70.44 91 PRO A N 1
ATOM 727 C CA . PRO A 1 91 ? -0.241 -4.253 13.751 1.00 70.44 91 PRO A CA 1
ATOM 728 C C . PRO A 1 91 ? 0.796 -5.36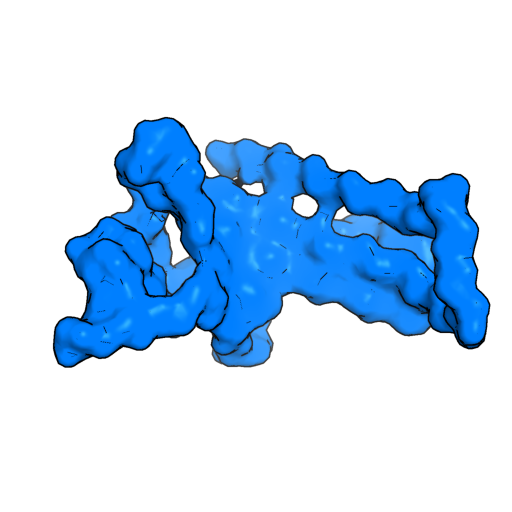2 13.513 1.00 70.44 91 PRO A C 1
ATOM 730 O O . PRO A 1 91 ? 0.866 -5.949 12.430 1.00 70.44 91 PRO A O 1
ATOM 733 N N . ASP A 1 92 ? 1.658 -5.586 14.505 1.00 76.25 92 ASP A N 1
ATOM 734 C CA . ASP A 1 92 ? 2.795 -6.518 14.451 1.00 76.25 92 ASP A CA 1
ATOM 735 C C . ASP A 1 92 ? 3.871 -6.185 13.399 1.00 76.25 92 ASP A C 1
ATOM 737 O O . ASP A 1 92 ? 4.674 -7.044 13.043 1.00 76.25 92 ASP A O 1
ATOM 741 N N . ASN A 1 93 ? 3.897 -4.946 12.887 1.00 77.81 93 ASN A N 1
ATOM 742 C CA . ASN A 1 93 ? 4.710 -4.536 11.734 1.00 77.81 93 ASN A CA 1
ATOM 743 C C . ASN A 1 93 ? 4.448 -5.382 10.473 1.00 77.81 93 ASN A C 1
ATOM 745 O O . ASN A 1 93 ? 5.312 -5.484 9.602 1.00 77.81 93 ASN A O 1
ATOM 749 N N . VAL A 1 94 ? 3.255 -5.975 10.356 1.00 86.75 94 VAL A N 1
ATOM 750 C CA . VAL A 1 94 ? 2.887 -6.811 9.211 1.00 86.75 94 VAL A CA 1
ATOM 751 C C . VAL A 1 94 ? 2.150 -5.984 8.165 1.00 86.75 94 VAL A C 1
ATOM 753 O O . VAL A 1 94 ? 1.148 -5.328 8.446 1.00 86.75 94 VAL A O 1
ATOM 756 N N . TYR A 1 95 ? 2.638 -6.059 6.933 1.00 91.31 95 TYR A N 1
ATOM 757 C CA . TYR A 1 95 ? 2.001 -5.522 5.739 1.00 91.31 95 TYR A CA 1
ATOM 758 C C . TYR A 1 95 ? 2.335 -6.410 4.542 1.00 91.31 95 TYR A C 1
ATOM 760 O O . TYR A 1 95 ? 3.257 -7.225 4.598 1.00 91.31 95 TYR A O 1
ATOM 768 N N . ILE A 1 96 ? 1.576 -6.263 3.459 1.00 90.88 96 ILE A N 1
ATOM 769 C CA . ILE A 1 96 ? 1.837 -6.981 2.213 1.00 90.88 96 ILE A CA 1
ATOM 770 C C . ILE A 1 96 ? 2.408 -6.001 1.199 1.00 90.88 96 ILE A C 1
ATOM 772 O O . ILE A 1 96 ? 1.745 -5.044 0.800 1.00 90.88 96 ILE A O 1
ATOM 776 N N . SER A 1 97 ? 3.621 -6.283 0.743 1.00 91.31 97 SER A N 1
ATOM 777 C CA . SER A 1 97 ? 4.189 -5.669 -0.453 1.00 91.31 97 SER A CA 1
ATOM 778 C C . SER A 1 97 ? 3.838 -6.519 -1.662 1.00 91.31 97 SER A C 1
ATOM 780 O O . SER A 1 97 ? 4.171 -7.700 -1.711 1.00 91.31 97 SER A O 1
ATOM 782 N N . MET A 1 98 ? 3.170 -5.919 -2.641 1.00 90.44 98 MET A N 1
ATOM 783 C CA . MET A 1 98 ? 2.771 -6.578 -3.877 1.00 90.44 98 MET A CA 1
ATOM 784 C C . MET A 1 98 ? 3.376 -5.840 -5.066 1.00 90.44 98 MET A C 1
ATOM 786 O O . MET A 1 98 ? 3.294 -4.619 -5.171 1.00 90.44 98 MET A O 1
ATOM 790 N N . ILE A 1 99 ? 3.968 -6.587 -5.992 1.00 88.25 99 ILE A N 1
ATOM 791 C CA . ILE A 1 99 ? 4.433 -6.048 -7.268 1.00 88.25 99 ILE A CA 1
ATOM 792 C C . ILE A 1 99 ? 3.585 -6.690 -8.354 1.00 88.25 99 ILE A C 1
ATOM 794 O O . ILE A 1 99 ? 3.563 -7.912 -8.486 1.00 88.25 99 ILE A O 1
ATOM 798 N N . VAL A 1 100 ? 2.884 -5.864 -9.126 1.00 85.38 100 VAL A N 1
ATOM 799 C CA . VAL A 1 100 ? 2.105 -6.320 -10.278 1.00 85.38 100 VAL A CA 1
ATOM 800 C C . VAL A 1 100 ? 2.835 -5.873 -11.534 1.00 85.38 100 VAL A C 1
ATOM 802 O O . VAL A 1 100 ? 2.805 -4.696 -11.899 1.00 85.38 100 VAL A O 1
ATOM 805 N N . ALA A 1 101 ? 3.508 -6.820 -12.180 1.00 79.50 101 ALA A N 1
ATOM 806 C CA . ALA A 1 101 ? 4.206 -6.600 -13.436 1.00 79.50 101 ALA A CA 1
ATOM 807 C C . ALA A 1 101 ? 3.410 -7.224 -14.588 1.00 79.50 101 ALA A C 1
ATOM 809 O O . ALA A 1 101 ? 3.128 -8.423 -14.571 1.00 79.50 101 ALA A O 1
ATOM 810 N N . TYR A 1 102 ? 3.063 -6.420 -15.594 1.00 71.69 102 TYR A N 1
ATOM 811 C CA . TYR A 1 102 ? 2.405 -6.909 -16.806 1.00 71.69 102 TYR A CA 1
ATOM 812 C C . TYR A 1 102 ? 3.418 -7.007 -17.953 1.00 71.69 102 TYR A C 1
ATOM 814 O O . TYR A 1 102 ? 4.026 -5.991 -18.306 1.00 71.69 102 TYR A O 1
ATOM 822 N N . PRO A 1 103 ? 3.588 -8.188 -18.576 1.00 62.62 103 PRO A N 1
ATOM 823 C CA . PRO A 1 103 ? 4.311 -8.298 -19.832 1.00 62.62 103 PRO A CA 1
ATOM 824 C C . PRO A 1 103 ? 3.404 -7.781 -20.951 1.00 62.62 103 PRO A C 1
ATOM 826 O O . PRO A 1 103 ? 2.514 -8.489 -21.420 1.00 62.62 103 PRO A O 1
ATOM 829 N N . THR A 1 104 ? 3.577 -6.535 -21.383 1.00 56.56 104 THR A N 1
ATOM 830 C CA . THR A 1 104 ? 2.734 -5.992 -22.454 1.00 56.56 104 THR A CA 1
ATOM 831 C C . THR A 1 104 ? 3.280 -6.373 -23.829 1.00 56.56 104 THR A C 1
ATOM 833 O O . THR A 1 104 ? 3.939 -5.585 -24.497 1.00 56.56 104 THR A O 1
ATOM 836 N N . LYS A 1 105 ? 2.916 -7.570 -24.305 1.00 53.06 105 LYS A N 1
ATOM 837 C CA . LYS A 1 105 ? 2.598 -7.725 -25.730 1.00 53.06 105 LYS A CA 1
ATOM 838 C C . LYS A 1 105 ? 1.166 -7.219 -25.900 1.00 53.06 105 LYS A C 1
ATOM 840 O O . LYS A 1 105 ? 0.228 -7.940 -25.586 1.00 53.06 105 LYS A O 1
ATOM 845 N N . TRP A 1 106 ? 0.983 -5.973 -26.336 1.00 47.50 106 TRP A N 1
ATOM 846 C CA . TRP A 1 106 ? -0.315 -5.563 -26.877 1.00 47.50 106 TRP A CA 1
ATOM 847 C C . TRP A 1 106 ? -0.533 -6.369 -28.157 1.00 47.50 106 TRP A C 1
ATOM 849 O O . TRP A 1 106 ? 0.037 -6.063 -29.200 1.00 47.50 106 TRP A O 1
ATOM 859 N N . THR A 1 107 ? -1.277 -7.463 -28.056 1.00 49.81 107 THR A N 1
ATOM 860 C CA . THR A 1 107 ? -1.835 -8.147 -29.217 1.00 49.81 107 THR A CA 1
ATOM 861 C C . THR A 1 107 ? -3.288 -7.724 -29.316 1.00 49.81 107 THR A C 1
ATOM 863 O O . THR A 1 107 ? -4.027 -7.899 -28.353 1.00 49.81 107 THR A O 1
ATOM 866 N N . ASP A 1 108 ? -3.727 -7.225 -30.474 1.00 48.81 108 ASP A N 1
ATOM 867 C CA . ASP A 1 108 ? -5.124 -6.814 -30.733 1.00 48.81 108 ASP A CA 1
ATOM 868 C C . ASP A 1 108 ? -6.160 -7.953 -30.579 1.00 48.81 108 ASP A C 1
ATOM 870 O O . ASP A 1 108 ? -7.354 -7.777 -30.816 1.00 48.81 108 ASP A O 1
ATOM 874 N N . LYS A 1 109 ? -5.712 -9.150 -30.194 1.00 51.75 109 LYS A N 1
ATOM 875 C CA . LYS A 1 109 ? -6.522 -10.333 -29.932 1.00 51.75 109 LYS A CA 1
ATOM 876 C C . LYS A 1 109 ? -6.437 -10.674 -28.449 1.00 51.75 109 LYS A C 1
ATOM 878 O O . LYS A 1 109 ? -5.340 -10.753 -27.896 1.00 51.75 109 LYS A O 1
ATOM 883 N N . LEU A 1 110 ? -7.599 -10.905 -27.835 1.00 47.28 110 LEU A N 1
ATOM 884 C CA . LEU A 1 110 ? -7.699 -11.443 -26.479 1.00 47.28 110 LEU A CA 1
ATOM 885 C C . LEU A 1 110 ? -6.886 -12.749 -26.396 1.00 47.28 110 LEU A C 1
ATOM 887 O O . LEU A 1 110 ? -7.066 -13.610 -27.263 1.00 47.28 110 LEU A O 1
ATOM 891 N N . PRO A 1 111 ? -5.997 -12.909 -25.399 1.00 50.12 111 PRO A N 1
ATOM 892 C CA . PRO A 1 111 ? -5.252 -14.147 -25.226 1.00 50.12 111 PRO A CA 1
ATOM 893 C C . PRO A 1 111 ? -6.221 -15.301 -24.956 1.00 50.12 111 PRO A C 1
ATOM 895 O O . PRO A 1 111 ? -7.171 -15.173 -24.180 1.00 50.12 111 PRO A O 1
ATOM 898 N N . THR A 1 112 ? -5.985 -16.440 -25.602 1.00 51.16 112 THR A N 1
ATOM 899 C CA . THR A 1 112 ? -6.66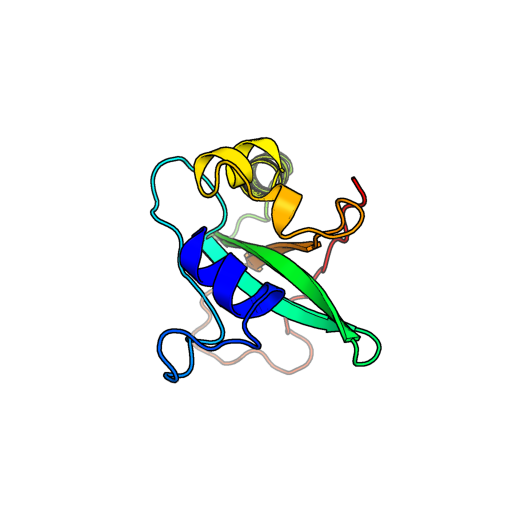8 -17.691 -25.273 1.00 51.16 112 THR A CA 1
ATOM 900 C C . THR A 1 112 ? -6.325 -18.105 -23.832 1.00 51.16 112 THR A C 1
ATOM 902 O O . THR A 1 112 ? -5.251 -17.754 -23.351 1.00 51.16 112 THR A O 1
ATOM 905 N N . PRO A 1 113 ? -7.179 -18.856 -23.107 1.00 54.66 113 PRO A N 1
ATOM 906 C CA . PRO A 1 113 ? -6.963 -19.177 -21.686 1.00 54.66 113 PRO A CA 1
ATOM 907 C C . PRO A 1 113 ? -5.612 -19.835 -21.339 1.00 54.66 113 PRO A C 1
ATOM 909 O O . PRO A 1 113 ? -5.192 -19.781 -20.187 1.00 54.66 113 PRO A O 1
ATOM 912 N N . LEU A 1 114 ? -4.920 -20.433 -22.317 1.00 55.31 114 LEU A N 1
ATOM 913 C CA . LEU A 1 114 ? -3.565 -20.976 -22.157 1.00 55.31 114 LEU A CA 1
ATOM 914 C C . LEU A 1 114 ? -2.442 -19.919 -22.194 1.00 55.31 114 LEU A C 1
ATOM 916 O O . LEU A 1 114 ? -1.348 -20.199 -21.714 1.00 55.31 114 LEU A O 1
ATOM 920 N N . ASP A 1 115 ? -2.706 -18.724 -22.726 1.00 53.25 115 ASP A N 1
ATOM 921 C CA . ASP A 1 115 ? -1.736 -17.634 -22.916 1.00 53.25 115 ASP A CA 1
ATOM 922 C C . ASP A 1 115 ? -1.811 -16.565 -21.816 1.00 53.25 115 ASP A C 1
ATOM 924 O O . ASP A 1 115 ? -1.176 -15.511 -21.914 1.00 53.25 115 ASP A O 1
ATOM 928 N N . LEU A 1 116 ? -2.608 -16.799 -20.768 1.00 49.00 116 LEU A N 1
ATOM 929 C CA . LEU A 1 116 ? -2.716 -15.856 -19.663 1.00 49.00 116 LEU A CA 1
ATOM 930 C C . LEU A 1 116 ? -1.347 -15.698 -18.981 1.00 49.00 116 LEU A C 1
ATOM 932 O O . LEU A 1 116 ? -0.710 -16.700 -18.632 1.00 49.00 116 LEU A O 1
ATOM 936 N N . PRO A 1 117 ? -0.873 -14.456 -18.767 1.00 49.47 117 PRO A N 1
ATOM 937 C CA . PRO A 1 117 ? 0.385 -14.232 -18.078 1.00 49.47 117 PRO A CA 1
ATOM 938 C C . PRO A 1 117 ? 0.313 -14.848 -16.681 1.00 49.47 117 PRO A C 1
ATOM 940 O O . PRO A 1 117 ? -0.659 -14.658 -15.947 1.00 49.47 117 PRO A O 1
ATOM 943 N N . LYS A 1 118 ? 1.358 -15.589 -16.304 1.00 49.19 118 LYS A N 1
ATOM 944 C CA . LYS A 1 118 ? 1.503 -16.091 -14.936 1.00 49.19 118 LYS A CA 1
ATOM 945 C C . LYS A 1 118 ? 1.586 -14.893 -13.995 1.00 49.19 118 LYS A C 1
ATOM 947 O O . LYS A 1 118 ? 2.570 -14.157 -14.010 1.00 49.19 118 LYS A O 1
ATOM 952 N N . ILE A 1 119 ? 0.550 -14.704 -13.183 1.00 46.44 119 ILE A N 1
ATOM 953 C CA . ILE A 1 119 ? 0.572 -13.747 -12.081 1.00 46.44 119 ILE A CA 1
ATOM 954 C C . ILE A 1 119 ? 1.483 -14.340 -11.006 1.00 46.44 119 ILE A C 1
ATOM 956 O O . ILE A 1 119 ? 1.095 -15.260 -10.287 1.00 46.44 119 ILE A O 1
ATOM 960 N N . THR A 1 120 ? 2.711 -13.837 -10.911 1.00 43.50 120 THR A N 1
ATOM 961 C CA . THR A 1 120 ? 3.616 -14.188 -9.815 1.00 43.50 120 THR A CA 1
ATOM 962 C C . THR A 1 120 ? 3.375 -13.221 -8.664 1.00 43.50 120 THR A C 1
ATOM 964 O O . THR A 1 120 ? 3.808 -12.073 -8.711 1.00 43.50 120 THR A O 1
ATOM 967 N N . VAL A 1 121 ? 2.681 -13.683 -7.623 1.00 44.97 121 VAL A N 1
ATOM 968 C CA . VAL A 1 121 ? 2.567 -12.949 -6.357 1.00 44.97 121 VAL A CA 1
ATOM 969 C C . VAL A 1 121 ? 3.768 -13.320 -5.493 1.00 44.97 121 VAL A C 1
ATOM 971 O O . VAL A 1 121 ? 3.873 -14.451 -5.022 1.00 44.97 121 VAL A O 1
ATOM 974 N N . VAL A 1 122 ? 4.698 -12.382 -5.310 1.00 44.00 122 VAL A N 1
ATOM 975 C CA . VAL A 1 122 ? 5.848 -12.564 -4.415 1.00 44.00 122 VAL A CA 1
ATOM 976 C C . VAL A 1 122 ? 5.488 -12.010 -3.043 1.00 44.00 122 VAL A C 1
ATOM 978 O O . VAL A 1 122 ? 5.263 -10.812 -2.899 1.00 44.00 122 VAL A O 1
ATOM 981 N N . PHE A 1 123 ? 5.458 -12.876 -2.033 1.00 37.91 123 PHE A N 1
ATOM 982 C CA . PHE A 1 123 ? 5.330 -12.462 -0.639 1.00 37.91 123 PHE A CA 1
ATOM 983 C C . PHE A 1 123 ? 6.726 -12.192 -0.074 1.00 37.91 123 PHE A C 1
ATOM 985 O O . PHE A 1 123 ? 7.512 -13.114 0.136 1.00 37.91 123 PHE A O 1
ATOM 992 N N . SER A 1 124 ? 7.044 -10.921 0.159 1.00 36.00 124 SER A N 1
ATOM 993 C CA . SER A 1 124 ? 8.224 -10.522 0.927 1.00 36.00 124 SER A CA 1
ATOM 994 C C . SER A 1 124 ? 7.855 -10.520 2.412 1.00 36.00 124 SER A C 1
ATOM 996 O O . SER A 1 124 ? 6.903 -9.851 2.809 1.00 36.00 124 SER A O 1
ATOM 998 N N . LYS A 1 125 ? 8.578 -11.297 3.225 1.00 31.97 125 LYS A N 1
ATOM 999 C CA . LYS A 1 125 ? 8.482 -11.250 4.687 1.00 31.97 125 LYS A CA 1
ATOM 1000 C C . LYS A 1 125 ? 9.615 -10.351 5.184 1.00 31.97 125 LYS A C 1
ATOM 1002 O O . LYS A 1 125 ? 10.778 -10.690 4.973 1.00 31.97 125 LYS A O 1
ATOM 1007 N N . SER A 1 126 ? 9.265 -9.196 5.744 1.00 41.00 126 SER A N 1
ATOM 1008 C CA . SER A 1 126 ? 10.197 -8.279 6.415 1.00 41.00 126 SER A CA 1
ATOM 1009 C C . SER A 1 126 ? 10.569 -8.762 7.809 1.00 41.00 126 SER A C 1
ATOM 1011 O O . SER A 1 126 ? 9.669 -9.326 8.475 1.00 41.00 126 SER A O 1
#

pLDDT: mean 78.96, std 17.44, range [31.97, 95.88]